Protein AF-A0A7J8PD54-F1 (afdb_monomer_lite)

Organism: Gossypium raimondii (NCBI:txid29730)

Sequence (128 aa):
MYWLGKEPFLYITEPNFLKKMSSKVHGNKWGKPNMFKHDRKPMFGSRLVMVEGDDWAMANLILEPATKMLERWSTLINSGKPEMDVEREISGMTGKIIARATFGLRNEKGSEVFEKLRAMQFTLFNSN

Secondary structure (DSSP, 8-state):
-EEETTEEE-----HHHHHHHHHHS-GGG-PPPHHHHHHHHHHHTT-TTT--GGG---HHHHHHHHHHHHHHHHHHHHTT-----HHHHHHHHHHHHHHHHHH---STHHHHHHHHHHHHHHHHHH--

pLDDT: mean 84.4, std 8.13, range [45.91, 95.81]

InterPro domains:
  IPR036396 Cytochrome P450 superfamily [G3DSA:1.10.630.10] (1-128)
  IPR036396 Cytochrome P450 superfamily [SSF48264] (2-125)
  IPR050665 Plant Cytochrome P450 Monooxygenases [PTHR24282] (3-125)

Structure (mmCIF, N/CA/C/O backbone):
data_AF-A0A7J8PD54-F1
#
_entry.id   AF-A0A7J8PD54-F1
#
loop_
_atom_site.group_PDB
_atom_site.id
_atom_site.type_symbol
_atom_site.label_atom_id
_atom_site.label_alt_id
_atom_site.label_comp_id
_atom_site.label_asym_id
_atom_site.label_entity_id
_atom_site.label_seq_id
_atom_site.pdbx_PDB_ins_code
_atom_site.Cartn_x
_atom_site.Cartn_y
_atom_site.Cartn_z
_atom_site.occupancy
_atom_site.B_iso_or_equiv
_atom_site.auth_seq_id
_atom_site.auth_comp_id
_atom_site.auth_asym_id
_atom_site.auth_atom_id
_atom_site.pdbx_PDB_model_num
ATOM 1 N N . MET A 1 1 ? 3.358 -11.969 -25.032 1.00 88.06 1 MET A N 1
ATOM 2 C CA . MET A 1 1 ? 4.114 -10.698 -25.106 1.00 88.06 1 MET A CA 1
ATOM 3 C C . MET A 1 1 ? 3.176 -9.639 -25.650 1.00 88.06 1 MET A C 1
ATOM 5 O O . MET A 1 1 ? 2.429 -9.959 -26.564 1.00 88.06 1 MET A O 1
ATOM 9 N N . TYR A 1 2 ? 3.173 -8.440 -25.078 1.00 92.38 2 TYR A N 1
ATOM 10 C CA . TYR A 1 2 ? 2.372 -7.307 -25.550 1.00 92.38 2 TYR A CA 1
ATOM 11 C C . TYR A 1 2 ? 3.221 -6.032 -25.558 1.00 92.38 2 TYR A C 1
ATOM 13 O O . TYR A 1 2 ? 4.297 -6.009 -24.965 1.00 92.38 2 TYR A O 1
ATOM 21 N N . TRP A 1 3 ? 2.756 -4.992 -26.244 1.00 91.75 3 TRP A N 1
ATOM 22 C CA . TRP A 1 3 ? 3.480 -3.729 -26.397 1.00 91.75 3 TRP A CA 1
ATOM 23 C C . TRP A 1 3 ? 2.706 -2.584 -25.748 1.00 91.75 3 TRP A C 1
ATOM 25 O O . TRP A 1 3 ? 1.489 -2.496 -25.902 1.00 91.75 3 TRP A O 1
ATOM 35 N N . LEU A 1 4 ? 3.416 -1.699 -25.049 1.00 83.50 4 LEU A N 1
ATOM 36 C CA . LEU A 1 4 ? 2.910 -0.394 -24.622 1.00 83.50 4 LEU A CA 1
ATOM 37 C C . LEU A 1 4 ? 3.740 0.682 -25.325 1.00 83.50 4 LEU A C 1
ATOM 39 O O . LEU A 1 4 ? 4.871 0.973 -24.935 1.00 83.50 4 LEU A O 1
ATOM 43 N N . GLY A 1 5 ? 3.201 1.235 -26.413 1.00 87.62 5 GLY A N 1
ATOM 44 C CA . GLY A 1 5 ? 3.967 2.102 -27.306 1.00 87.62 5 GLY A CA 1
ATOM 45 C C . GLY A 1 5 ? 5.166 1.352 -27.894 1.00 87.62 5 GLY A C 1
ATOM 46 O O . GLY A 1 5 ? 4.996 0.333 -28.557 1.00 87.62 5 GLY A O 1
ATOM 47 N N . LYS A 1 6 ? 6.378 1.848 -27.625 1.00 88.38 6 LYS A N 1
ATOM 48 C CA . LYS A 1 6 ? 7.642 1.234 -28.072 1.00 88.38 6 LYS A CA 1
ATOM 49 C C . LYS A 1 6 ? 8.258 0.250 -27.068 1.00 88.38 6 LYS A C 1
ATOM 51 O O . LYS A 1 6 ? 9.333 -0.275 -27.335 1.00 88.38 6 LYS A O 1
ATOM 56 N N . GLU A 1 7 ? 7.613 0.022 -25.924 1.00 86.56 7 GLU A N 1
ATOM 57 C CA . GLU A 1 7 ? 8.147 -0.816 -24.847 1.00 86.56 7 GLU A CA 1
ATOM 58 C C . GLU A 1 7 ? 7.502 -2.215 -24.864 1.00 86.56 7 GLU A C 1
ATOM 60 O O . GLU A 1 7 ? 6.273 -2.324 -24.744 1.00 86.56 7 GLU A O 1
ATOM 65 N N . PRO A 1 8 ? 8.288 -3.300 -24.999 1.00 91.81 8 PRO A N 1
ATOM 66 C CA . PRO A 1 8 ? 7.771 -4.661 -24.949 1.00 91.81 8 PRO A CA 1
ATOM 67 C C . PRO A 1 8 ? 7.605 -5.151 -23.504 1.00 91.81 8 PRO A C 1
ATOM 69 O O . PRO A 1 8 ? 8.493 -5.013 -22.665 1.00 91.81 8 PRO A O 1
ATOM 72 N N . PHE A 1 9 ? 6.481 -5.812 -23.232 1.00 89.69 9 PHE A N 1
ATOM 73 C CA . PHE A 1 9 ? 6.172 -6.442 -21.952 1.00 89.69 9 PHE A CA 1
ATOM 74 C C . PHE A 1 9 ? 5.935 -7.946 -22.120 1.00 89.69 9 PHE A C 1
ATOM 76 O O . PHE A 1 9 ? 5.152 -8.410 -22.961 1.00 89.69 9 PHE A O 1
ATOM 83 N N . LEU A 1 10 ? 6.608 -8.736 -21.281 1.00 90.62 10 LEU A N 1
ATOM 84 C CA . LEU A 1 10 ? 6.427 -10.181 -21.228 1.00 90.62 10 LEU A CA 1
ATOM 85 C C . LEU A 1 10 ? 5.373 -10.537 -20.175 1.00 90.62 10 LEU A C 1
ATOM 87 O O . LEU A 1 10 ? 5.557 -10.286 -18.988 1.00 90.62 10 LEU A O 1
ATOM 91 N N . TYR A 1 11 ? 4.278 -11.149 -20.624 1.00 89.75 11 TYR A N 1
ATOM 92 C CA . TYR A 1 11 ? 3.250 -11.708 -19.752 1.00 89.75 11 TYR A CA 1
ATOM 93 C C . TYR A 1 11 ? 3.574 -13.177 -19.474 1.00 89.75 11 TYR A C 1
ATOM 95 O O . TYR A 1 11 ? 3.749 -13.950 -20.417 1.00 89.75 11 TYR A O 1
ATOM 103 N N . ILE A 1 12 ? 3.695 -13.538 -18.196 1.00 90.44 12 ILE A N 1
ATOM 104 C CA . ILE A 1 12 ? 4.087 -14.874 -17.736 1.00 90.44 12 ILE A CA 1
ATOM 105 C C . ILE A 1 12 ? 2.948 -15.430 -16.882 1.00 90.44 12 ILE A C 1
ATOM 107 O O . ILE A 1 12 ? 2.668 -14.893 -15.813 1.00 90.44 12 ILE A O 1
ATOM 111 N N . THR A 1 13 ? 2.320 -16.515 -17.333 1.00 93.56 13 THR A N 1
ATOM 112 C CA . THR A 1 13 ? 1.207 -17.183 -16.630 1.00 93.56 13 THR A CA 1
ATOM 113 C C . THR A 1 13 ? 1.584 -18.520 -16.014 1.00 93.56 13 THR A C 1
ATOM 115 O O . THR A 1 13 ? 0.860 -19.011 -15.158 1.00 93.56 13 THR A O 1
ATOM 118 N N . GLU A 1 14 ? 2.708 -19.106 -16.430 1.00 95.81 14 GLU A N 1
ATOM 119 C CA . GLU A 1 14 ? 3.105 -20.465 -16.055 1.00 95.81 14 GLU A CA 1
ATOM 120 C C . GLU A 1 14 ? 3.634 -20.535 -14.608 1.00 95.81 14 GLU A C 1
ATOM 122 O O . GLU A 1 14 ? 4.756 -20.080 -14.341 1.00 95.81 14 GLU A O 1
ATOM 127 N N . PRO A 1 15 ? 2.906 -21.152 -13.652 1.00 94.06 15 PRO A N 1
ATOM 128 C CA . PRO A 1 15 ? 3.284 -21.119 -12.235 1.00 94.06 15 PRO A CA 1
ATOM 129 C C . PRO A 1 15 ? 4.614 -21.825 -11.947 1.00 94.06 15 PRO A C 1
ATOM 131 O O . PRO A 1 15 ? 5.419 -21.361 -11.138 1.00 94.06 15 PRO A O 1
ATOM 134 N N . ASN A 1 16 ? 4.884 -22.931 -12.647 1.00 94.38 16 ASN A N 1
ATOM 135 C CA . ASN A 1 16 ? 6.134 -23.682 -12.507 1.00 94.38 16 ASN A CA 1
ATOM 136 C C . ASN A 1 16 ? 7.348 -22.862 -12.958 1.00 94.38 16 ASN A C 1
ATOM 138 O O . ASN A 1 16 ? 8.416 -22.928 -12.343 1.00 94.38 16 ASN A O 1
ATOM 142 N N . PHE A 1 17 ? 7.178 -22.061 -14.010 1.00 90.50 17 PHE A N 1
ATOM 143 C CA . PHE A 1 17 ? 8.211 -21.147 -14.473 1.00 90.50 17 PHE A CA 1
ATOM 144 C C . PHE A 1 17 ? 8.458 -20.037 -13.444 1.00 90.50 17 PHE A C 1
ATOM 146 O O . PHE A 1 17 ? 9.609 -19.814 -13.069 1.00 90.50 17 PHE A O 1
ATOM 153 N N . LEU A 1 18 ? 7.395 -19.412 -12.922 1.00 88.56 18 LEU A N 1
ATOM 154 C CA . LEU A 1 18 ? 7.497 -18.392 -11.872 1.00 88.56 18 LEU A CA 1
ATOM 155 C C . LEU A 1 18 ? 8.240 -18.929 -10.643 1.00 88.56 18 LEU A C 1
ATOM 157 O O . LEU A 1 18 ? 9.217 -18.325 -10.207 1.00 88.56 18 LEU A O 1
ATOM 161 N N . LYS A 1 19 ? 7.872 -20.120 -10.151 1.00 89.25 19 LYS A N 1
ATOM 162 C CA . LYS A 1 19 ? 8.535 -20.762 -9.004 1.00 89.25 19 LYS A CA 1
ATOM 163 C C . LYS A 1 19 ? 10.031 -20.981 -9.242 1.00 89.25 19 LYS A C 1
ATOM 165 O O . LYS A 1 19 ? 10.841 -20.716 -8.355 1.00 89.25 19 LYS A O 1
ATOM 170 N N . LYS A 1 20 ? 10.409 -21.447 -10.437 1.00 90.31 20 LYS A N 1
ATOM 171 C CA . LYS A 1 20 ? 11.812 -21.675 -10.822 1.00 90.31 20 LYS A CA 1
ATOM 172 C C . LYS A 1 20 ? 12.605 -20.371 -10.934 1.00 90.31 20 LYS A C 1
ATOM 174 O O . LYS A 1 20 ? 13.783 -20.341 -10.588 1.00 90.31 20 LYS A O 1
ATOM 179 N N . MET A 1 21 ? 11.984 -19.309 -11.436 1.00 85.00 21 MET A N 1
ATOM 180 C CA . MET A 1 21 ? 12.623 -18.001 -11.569 1.00 85.00 21 MET A CA 1
ATOM 181 C C . MET A 1 21 ? 12.809 -17.335 -10.202 1.00 85.00 21 MET A C 1
ATOM 183 O O . MET A 1 21 ? 13.907 -16.870 -9.898 1.00 85.00 21 MET A O 1
ATOM 187 N N . SER A 1 22 ? 11.786 -17.372 -9.345 1.00 82.62 22 SER A N 1
ATOM 188 C CA . SER A 1 22 ? 11.837 -16.821 -7.986 1.00 82.62 22 SER A CA 1
ATOM 189 C C . SER A 1 22 ? 12.772 -17.585 -7.046 1.00 82.62 22 SER A C 1
ATOM 191 O O . SER A 1 22 ? 13.269 -17.000 -6.091 1.00 82.62 22 SER A O 1
ATOM 193 N N . SER A 1 23 ? 13.041 -18.873 -7.291 1.00 84.31 23 SER A N 1
ATOM 194 C CA . SER A 1 23 ? 14.004 -19.634 -6.481 1.00 84.31 23 SER A CA 1
ATOM 195 C C . SER A 1 23 ? 15.462 -19.367 -6.860 1.00 84.31 23 SER A C 1
ATOM 197 O O . SER A 1 23 ? 16.345 -19.466 -6.012 1.00 84.31 23 SER A O 1
ATOM 199 N N . LYS A 1 24 ? 15.733 -19.028 -8.126 1.00 77.00 24 LYS A N 1
ATOM 200 C CA . LYS A 1 24 ? 17.093 -18.759 -8.624 1.00 77.00 24 LYS A CA 1
ATOM 201 C C . LYS A 1 24 ? 17.508 -17.300 -8.487 1.00 77.00 24 LYS A C 1
ATOM 203 O O . LYS A 1 24 ? 18.688 -17.008 -8.308 1.00 77.00 24 LYS A O 1
ATOM 208 N N . VAL A 1 25 ? 16.552 -16.385 -8.587 1.00 74.12 25 VAL A N 1
ATOM 209 C CA . VAL A 1 25 ? 16.772 -14.947 -8.454 1.00 74.12 25 VAL A CA 1
ATOM 210 C C . VAL A 1 25 ? 16.062 -14.500 -7.191 1.00 74.12 25 VAL A C 1
ATOM 212 O O . VAL A 1 25 ? 14.839 -14.594 -7.111 1.00 74.12 25 VAL A O 1
ATOM 215 N N . HIS A 1 26 ? 16.829 -14.016 -6.211 1.00 68.69 26 HIS A N 1
ATOM 216 C CA . HIS A 1 26 ? 16.252 -13.480 -4.981 1.00 68.69 26 HIS A CA 1
ATOM 217 C C . HIS A 1 26 ? 15.216 -12.407 -5.329 1.00 68.69 26 HIS A C 1
ATOM 219 O O . HIS A 1 26 ? 15.447 -11.592 -6.222 1.00 68.69 26 HIS A O 1
ATOM 225 N N . GLY A 1 27 ? 14.082 -12.401 -4.621 1.00 65.62 27 GLY A N 1
ATOM 226 C CA . GLY A 1 27 ? 12.988 -11.450 -4.849 1.00 65.62 27 GLY A CA 1
ATOM 227 C C . GLY A 1 27 ? 13.463 -9.994 -4.903 1.00 65.62 27 GLY A C 1
ATOM 228 O O . GLY A 1 27 ? 13.028 -9.231 -5.757 1.00 65.62 27 GLY A O 1
ATOM 229 N N . ASN A 1 28 ? 14.444 -9.648 -4.067 1.00 68.56 28 ASN A N 1
ATOM 230 C CA . ASN A 1 28 ? 15.037 -8.314 -3.981 1.00 68.56 28 ASN A CA 1
ATOM 231 C C . ASN A 1 28 ? 15.913 -7.923 -5.198 1.00 68.56 28 ASN A C 1
ATOM 233 O O . ASN A 1 28 ? 16.281 -6.759 -5.329 1.00 68.56 28 ASN A O 1
ATOM 237 N N . LYS A 1 29 ? 16.213 -8.861 -6.110 1.00 72.62 29 LYS A N 1
ATOM 238 C CA . LYS A 1 29 ? 16.914 -8.621 -7.387 1.00 72.62 29 LYS A CA 1
ATOM 239 C C . LYS A 1 29 ? 15.966 -8.388 -8.567 1.00 72.62 29 LYS A C 1
ATOM 241 O O . LYS A 1 29 ? 16.423 -8.024 -9.649 1.00 72.62 29 LYS A O 1
ATOM 246 N N . TRP A 1 30 ? 14.660 -8.578 -8.377 1.00 76.81 30 TRP A N 1
ATOM 247 C CA . TRP A 1 30 ? 13.649 -8.177 -9.351 1.00 76.81 30 TRP A CA 1
ATOM 248 C C . TRP A 1 30 ? 13.397 -6.675 -9.215 1.00 76.81 30 TRP A C 1
ATOM 250 O O . TRP A 1 30 ? 12.572 -6.230 -8.420 1.00 76.81 30 TRP A O 1
ATOM 260 N N . GLY A 1 31 ? 14.157 -5.883 -9.969 1.00 77.81 31 GLY A N 1
ATOM 261 C CA . GLY A 1 31 ? 13.952 -4.441 -10.048 1.00 77.81 31 GLY A CA 1
ATOM 262 C C . GLY A 1 31 ? 12.692 -4.076 -10.838 1.00 77.81 31 GLY A C 1
ATOM 263 O O . GLY A 1 31 ? 12.252 -4.792 -11.740 1.00 77.81 31 GLY A O 1
ATOM 264 N N . LYS A 1 32 ? 12.118 -2.919 -10.526 1.00 84.00 32 LYS A N 1
ATOM 265 C CA . LYS A 1 32 ? 11.109 -2.238 -11.329 1.00 84.00 32 LYS A CA 1
ATOM 266 C C . LYS A 1 32 ? 11.699 -1.894 -12.705 1.00 84.00 32 LYS A C 1
ATOM 268 O O . LYS A 1 32 ? 12.824 -1.390 -12.776 1.00 84.00 32 LYS A O 1
ATOM 273 N N . PRO A 1 33 ? 10.935 -2.081 -13.794 1.00 85.38 33 PRO A N 1
ATOM 274 C CA . PRO A 1 33 ? 11.343 -1.647 -15.124 1.00 85.38 33 PRO A CA 1
ATOM 275 C C . PRO A 1 33 ? 11.731 -0.163 -15.164 1.00 85.38 33 PRO A C 1
ATOM 277 O O . PRO A 1 33 ? 11.082 0.675 -14.531 1.00 85.38 33 PRO A O 1
ATOM 280 N N . ASN A 1 34 ? 12.761 0.173 -15.944 1.00 84.19 34 ASN A N 1
ATOM 281 C CA . ASN A 1 34 ? 13.276 1.543 -16.040 1.00 84.19 34 ASN A CA 1
ATOM 282 C C . ASN A 1 34 ? 12.213 2.546 -16.506 1.00 84.19 34 ASN A C 1
ATOM 284 O O . ASN A 1 34 ? 12.167 3.653 -15.971 1.00 84.19 34 ASN A O 1
ATOM 288 N N . MET A 1 35 ? 11.319 2.148 -17.419 1.00 83.88 35 MET A N 1
ATOM 289 C CA . MET A 1 35 ? 10.199 2.994 -17.843 1.00 83.88 35 MET A CA 1
ATOM 290 C C . MET A 1 35 ? 9.308 3.401 -16.659 1.00 83.88 35 MET A C 1
ATOM 292 O O . MET A 1 35 ? 9.035 4.581 -16.464 1.00 83.88 35 MET A O 1
ATOM 296 N N . PHE A 1 36 ? 8.961 2.467 -15.767 1.00 83.31 36 PHE A N 1
ATOM 297 C CA . PHE A 1 36 ? 8.163 2.793 -14.580 1.00 83.31 36 PHE A CA 1
ATOM 298 C C . PHE A 1 36 ? 8.916 3.659 -13.578 1.00 83.31 36 PHE A C 1
ATOM 300 O O . PHE A 1 36 ? 8.296 4.480 -12.905 1.00 83.31 36 PHE A O 1
ATOM 307 N N . LYS A 1 37 ? 10.238 3.496 -13.464 1.00 85.75 37 LYS A N 1
ATOM 308 C CA . LYS A 1 37 ? 11.052 4.379 -12.623 1.00 85.75 37 LYS A CA 1
ATOM 309 C C . LYS A 1 37 ? 11.006 5.810 -13.140 1.00 85.75 37 LYS A C 1
ATOM 311 O O . LYS A 1 37 ? 10.771 6.718 -12.352 1.00 85.75 37 LYS A O 1
ATOM 316 N N . HIS A 1 38 ? 11.209 5.995 -14.442 1.00 86.12 38 HIS A N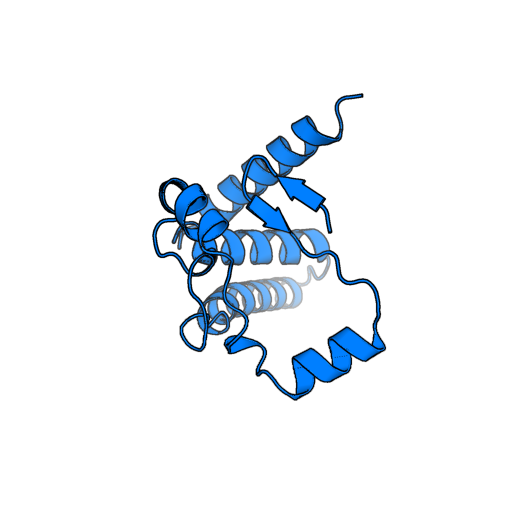 1
ATOM 317 C C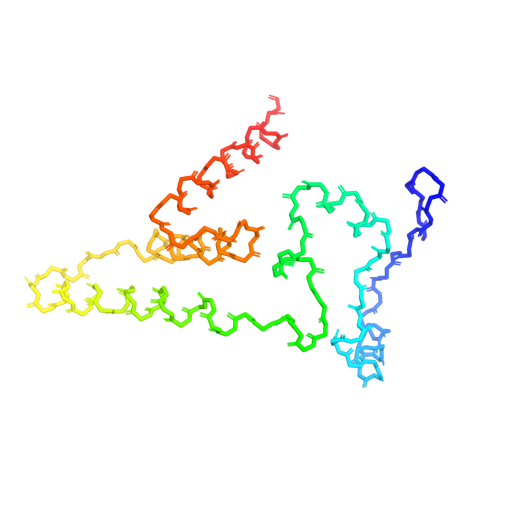A . HIS A 1 38 ? 11.229 7.306 -15.077 1.00 86.12 38 HIS A CA 1
ATOM 318 C C . HIS A 1 38 ? 9.875 8.014 -14.957 1.00 86.12 38 HIS A C 1
ATOM 320 O O . HIS A 1 38 ? 9.809 9.112 -14.408 1.00 86.12 38 HIS A O 1
ATOM 326 N N . ASP A 1 39 ? 8.795 7.351 -15.367 1.00 86.31 39 ASP A N 1
ATOM 327 C CA . ASP A 1 39 ? 7.468 7.973 -15.452 1.00 86.31 39 ASP A CA 1
ATOM 328 C C . ASP A 1 39 ? 6.882 8.306 -14.080 1.00 86.31 39 ASP A C 1
ATOM 330 O O . ASP A 1 39 ? 6.124 9.261 -13.923 1.00 86.31 39 ASP A O 1
ATOM 334 N N . ARG A 1 40 ? 7.248 7.531 -13.056 1.00 87.81 40 ARG A N 1
ATOM 335 C CA . ARG A 1 40 ? 6.725 7.699 -11.696 1.00 87.81 40 ARG A CA 1
ATOM 336 C C . ARG A 1 40 ? 7.626 8.552 -10.802 1.00 87.81 40 ARG A C 1
ATOM 338 O O . ARG A 1 40 ? 7.184 8.983 -9.735 1.00 87.81 40 ARG A O 1
ATOM 345 N N . LYS A 1 41 ? 8.865 8.842 -11.220 1.00 88.12 41 LYS A N 1
ATOM 346 C CA . LYS A 1 41 ? 9.799 9.705 -10.476 1.00 88.12 41 LYS A CA 1
ATOM 347 C C . LYS A 1 41 ? 9.246 11.117 -10.229 1.00 88.12 41 LYS A C 1
ATOM 349 O O . LYS A 1 41 ? 9.414 11.586 -9.107 1.00 88.12 41 LYS A O 1
ATOM 354 N N . PRO A 1 42 ? 8.550 11.786 -11.169 1.00 89.56 42 PRO A N 1
ATOM 355 C CA . PRO A 1 42 ? 7.918 13.077 -10.889 1.00 89.56 42 PRO A CA 1
ATOM 356 C C . PRO A 1 42 ? 6.876 13.026 -9.762 1.00 89.56 42 PRO A C 1
ATOM 358 O O . PRO A 1 42 ? 6.735 13.992 -9.021 1.00 89.56 42 PRO A O 1
ATOM 361 N N . MET A 1 43 ? 6.167 11.902 -9.605 1.00 84.06 43 MET A N 1
ATOM 362 C CA . MET A 1 43 ? 5.098 11.756 -8.608 1.00 84.06 43 MET A CA 1
ATOM 363 C C . MET A 1 43 ? 5.618 11.330 -7.233 1.00 84.06 43 MET A C 1
ATOM 365 O O . MET A 1 43 ? 5.130 11.806 -6.211 1.00 84.06 43 MET A O 1
ATOM 369 N N . PHE A 1 44 ? 6.591 10.417 -7.195 1.00 86.00 44 PHE A N 1
ATOM 370 C CA . PHE A 1 44 ? 7.025 9.774 -5.949 1.00 86.00 44 PHE A CA 1
ATOM 371 C C . PHE A 1 44 ? 8.499 10.009 -5.611 1.00 86.00 44 PHE A C 1
ATOM 373 O O . PHE A 1 44 ? 8.972 9.523 -4.587 1.00 86.00 44 PHE A O 1
ATOM 380 N N . GLY A 1 45 ? 9.254 10.732 -6.440 1.00 87.25 45 GLY A N 1
ATOM 381 C CA . GLY A 1 45 ? 10.682 10.975 -6.231 1.00 87.25 45 GLY A CA 1
ATOM 382 C C . GLY A 1 45 ? 11.462 9.680 -5.982 1.00 87.25 45 GLY A C 1
ATOM 383 O O . GLY A 1 45 ? 11.301 8.696 -6.700 1.00 87.25 45 GLY A O 1
ATOM 384 N N . SER A 1 46 ? 12.279 9.679 -4.927 1.00 86.19 46 SER A N 1
ATOM 385 C CA . SER A 1 46 ? 13.031 8.507 -4.449 1.00 86.19 46 SER A CA 1
ATOM 386 C C . SER A 1 46 ? 12.412 7.895 -3.183 1.00 86.19 46 SER A C 1
ATOM 388 O O . SER A 1 46 ? 13.126 7.446 -2.291 1.00 86.19 46 SER A O 1
ATOM 390 N N . ARG A 1 47 ? 11.080 7.951 -3.040 1.00 87.12 47 ARG A N 1
ATOM 391 C CA . ARG A 1 47 ? 10.364 7.421 -1.863 1.00 87.12 47 ARG A CA 1
ATOM 392 C C . ARG A 1 47 ? 10.390 5.891 -1.821 1.00 87.12 47 ARG A C 1
ATOM 394 O O . ARG A 1 47 ? 10.767 5.248 -2.796 1.00 87.12 47 ARG A O 1
ATOM 401 N N . LEU A 1 48 ? 9.943 5.295 -0.711 1.00 86.06 48 LEU A N 1
ATOM 402 C CA . LEU A 1 48 ? 10.021 3.845 -0.489 1.00 86.06 48 LEU A CA 1
ATOM 403 C C . LEU A 1 48 ? 9.255 3.039 -1.554 1.00 86.06 48 LEU A C 1
ATOM 405 O O . LEU A 1 48 ? 9.664 1.950 -1.938 1.00 86.06 48 LEU A O 1
ATOM 409 N N . VAL A 1 49 ? 8.184 3.596 -2.124 1.00 84.75 49 VAL A N 1
ATOM 410 C CA . VAL A 1 49 ? 7.499 2.970 -3.268 1.00 84.75 49 VAL A CA 1
ATOM 411 C C . VAL A 1 49 ? 8.396 2.846 -4.510 1.00 84.75 49 VAL A C 1
ATOM 413 O O . VAL A 1 49 ? 8.147 1.991 -5.353 1.00 84.75 49 VAL A O 1
ATOM 416 N N . MET A 1 50 ? 9.464 3.641 -4.618 1.00 86.12 50 MET A N 1
ATOM 417 C CA . MET A 1 50 ? 10.400 3.680 -5.746 1.00 86.12 50 MET A CA 1
ATOM 418 C C . MET A 1 50 ? 11.700 2.904 -5.505 1.00 86.12 50 MET A C 1
ATOM 420 O O . MET A 1 50 ? 12.279 2.448 -6.489 1.00 86.12 50 MET A O 1
ATOM 424 N N . VAL A 1 51 ? 12.109 2.659 -4.255 1.00 85.38 51 VAL A N 1
ATOM 425 C CA . VAL A 1 51 ? 13.352 1.921 -3.938 1.00 85.38 51 VAL A CA 1
ATOM 426 C C . VAL A 1 51 ? 13.241 0.408 -4.189 1.00 85.38 51 VAL A C 1
ATOM 428 O O . VAL A 1 51 ? 12.145 -0.125 -4.392 1.00 85.38 51 VAL A O 1
ATOM 431 N N . GLU A 1 52 ? 14.382 -0.276 -4.214 1.00 83.19 52 GLU A N 1
ATOM 432 C CA . GLU A 1 52 ? 14.535 -1.701 -4.533 1.00 83.19 52 GLU A CA 1
ATOM 433 C C . GLU A 1 52 ? 15.513 -2.359 -3.570 1.00 83.19 52 GLU A C 1
ATOM 435 O O . GLU A 1 52 ? 16.188 -1.673 -2.808 1.00 83.19 52 GLU A O 1
ATOM 440 N N . GLY A 1 53 ? 15.628 -3.684 -3.638 1.00 80.62 53 GLY A N 1
ATOM 441 C CA . GLY A 1 53 ? 16.631 -4.379 -2.850 1.00 80.62 53 GLY A CA 1
ATOM 442 C C . GLY A 1 53 ? 16.382 -4.232 -1.352 1.00 80.62 53 GLY A C 1
ATOM 443 O O . GLY A 1 53 ? 15.240 -4.180 -0.890 1.00 80.62 53 GLY A O 1
ATOM 444 N N . ASP A 1 54 ? 17.476 -4.128 -0.613 1.00 79.56 54 ASP A N 1
ATOM 445 C CA . ASP A 1 54 ? 17.460 -4.028 0.845 1.00 79.56 54 ASP A CA 1
ATOM 446 C C . ASP A 1 54 ? 17.030 -2.631 1.331 1.00 79.56 54 ASP A C 1
ATOM 448 O O . ASP A 1 54 ? 16.569 -2.485 2.463 1.00 79.56 54 ASP A O 1
ATOM 452 N N . ASP A 1 55 ? 17.067 -1.620 0.452 1.00 78.25 55 ASP A N 1
ATOM 453 C CA . ASP A 1 55 ? 16.529 -0.284 0.737 1.00 78.25 55 ASP A CA 1
ATOM 454 C C . ASP A 1 55 ? 14.996 -0.303 0.856 1.00 78.25 55 ASP A C 1
ATOM 456 O O . ASP A 1 55 ? 14.403 0.583 1.479 1.00 78.25 55 ASP A O 1
ATOM 460 N N . TRP A 1 56 ? 14.327 -1.321 0.296 1.00 79.00 56 TRP A N 1
ATOM 461 C CA . TRP A 1 56 ? 12.881 -1.522 0.416 1.00 79.00 56 TRP A CA 1
ATOM 462 C C . TRP A 1 56 ? 12.490 -2.101 1.790 1.00 79.00 56 TRP A C 1
ATOM 464 O O . TRP A 1 56 ? 11.873 -3.156 1.915 1.00 79.00 56 TRP A O 1
ATOM 474 N N . ALA A 1 57 ? 12.839 -1.390 2.861 1.00 74.31 57 ALA A N 1
ATOM 475 C CA . ALA A 1 57 ? 12.595 -1.807 4.238 1.00 74.31 57 ALA A CA 1
ATOM 476 C C . ALA A 1 57 ? 11.279 -1.224 4.799 1.00 74.31 57 ALA A C 1
ATOM 478 O O . ALA A 1 57 ? 11.246 -0.149 5.401 1.00 74.31 57 ALA A O 1
ATOM 479 N N . MET A 1 58 ? 10.174 -1.963 4.644 1.00 71.50 58 MET A N 1
ATOM 480 C CA . MET A 1 58 ? 8.840 -1.567 5.140 1.00 71.50 58 MET A CA 1
ATOM 481 C C . MET A 1 58 ? 8.664 -1.688 6.663 1.00 71.50 58 MET A C 1
ATOM 483 O O . MET A 1 58 ? 7.779 -1.039 7.221 1.00 71.50 58 MET A O 1
ATOM 487 N N . ALA A 1 59 ? 9.479 -2.497 7.351 1.00 70.06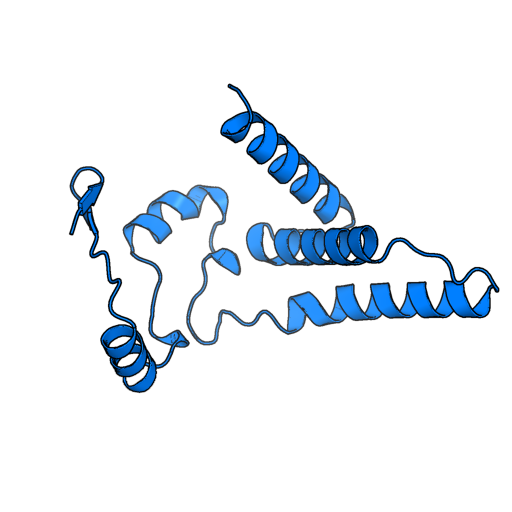 59 ALA A N 1
ATOM 488 C CA . ALA A 1 59 ? 9.268 -2.842 8.764 1.00 70.06 59 ALA A CA 1
ATOM 489 C C . ALA A 1 59 ? 9.155 -1.603 9.676 1.00 70.06 59 ALA A C 1
A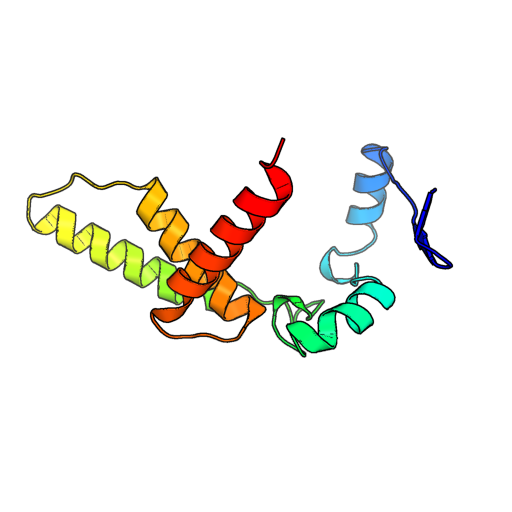TOM 491 O O . ALA A 1 59 ? 8.240 -1.504 10.494 1.00 70.06 59 ALA A O 1
ATOM 492 N N . ASN A 1 60 ? 10.009 -0.599 9.451 1.00 74.06 60 ASN A N 1
ATOM 493 C CA . ASN A 1 60 ? 10.010 0.646 10.226 1.00 74.06 60 ASN A CA 1
ATOM 494 C C . ASN A 1 60 ? 8.767 1.520 9.983 1.00 74.06 60 ASN A C 1
ATOM 496 O O . ASN A 1 60 ? 8.416 2.338 10.832 1.00 74.06 60 ASN A O 1
ATOM 500 N N . LEU A 1 61 ? 8.087 1.365 8.840 1.00 82.75 61 LEU A N 1
ATOM 501 C CA . LEU A 1 61 ? 6.863 2.112 8.543 1.00 82.75 61 LEU A CA 1
ATOM 502 C C . LEU A 1 61 ? 5.628 1.527 9.221 1.00 82.75 61 LEU A C 1
ATOM 504 O O . LEU A 1 61 ? 4.684 2.276 9.468 1.00 82.75 61 LEU A O 1
ATOM 508 N N . ILE A 1 62 ? 5.639 0.221 9.496 1.00 86.88 62 ILE A N 1
ATOM 509 C CA . ILE A 1 62 ? 4.506 -0.521 10.059 1.00 86.88 62 ILE A CA 1
ATOM 510 C C . ILE A 1 62 ? 4.513 -0.459 11.584 1.00 86.88 62 ILE A C 1
ATOM 512 O O . ILE A 1 62 ? 3.446 -0.343 12.182 1.00 86.88 62 ILE A O 1
ATOM 516 N N . LEU A 1 63 ? 5.700 -0.499 12.199 1.00 88.44 63 LEU A N 1
ATOM 517 C CA . LEU A 1 63 ? 5.842 -0.606 13.649 1.00 88.44 63 LEU A CA 1
ATOM 518 C C . LEU A 1 63 ? 5.068 0.490 14.390 1.00 88.44 63 LEU A C 1
ATOM 520 O O . LEU A 1 63 ? 4.182 0.189 15.178 1.00 88.44 63 LEU A O 1
ATOM 524 N N . GLU A 1 64 ? 5.352 1.762 14.108 1.00 88.12 64 GLU A N 1
ATOM 525 C CA . GLU A 1 64 ? 4.731 2.863 14.854 1.00 88.12 64 GLU A CA 1
ATOM 526 C C . GLU A 1 64 ? 3.199 2.957 14.663 1.00 88.12 64 GLU A C 1
ATOM 528 O O . GLU A 1 64 ? 2.499 3.072 15.673 1.00 88.12 64 GLU A O 1
ATOM 533 N N . PRO A 1 65 ? 2.632 2.856 13.440 1.00 88.12 65 PRO A N 1
ATOM 534 C CA . PRO A 1 65 ? 1.182 2.856 13.255 1.00 88.12 65 PRO A CA 1
ATOM 535 C C . PRO A 1 65 ? 0.487 1.661 13.905 1.00 88.12 65 PRO A C 1
ATOM 537 O O . PRO A 1 65 ? -0.593 1.835 14.468 1.00 88.12 65 PRO A O 1
ATOM 540 N N . ALA A 1 66 ? 1.097 0.473 13.842 1.00 91.56 66 ALA A N 1
ATOM 541 C CA . ALA A 1 66 ? 0.547 -0.735 14.443 1.00 91.56 66 ALA A CA 1
ATOM 542 C C . ALA A 1 66 ? 0.553 -0.647 15.972 1.00 91.56 66 ALA A C 1
ATOM 544 O O . ALA A 1 66 ? -0.474 -0.907 16.594 1.00 91.56 66 ALA A O 1
ATOM 545 N N . THR A 1 67 ? 1.658 -0.194 16.574 1.00 92.25 67 THR A N 1
ATOM 546 C CA . THR A 1 67 ? 1.738 0.026 18.024 1.00 92.25 67 THR A CA 1
ATOM 547 C C . THR A 1 67 ? 0.665 1.010 18.486 1.00 92.25 67 THR A C 1
ATOM 549 O O . THR A 1 67 ? -0.090 0.694 19.399 1.00 92.25 67 THR A O 1
ATOM 552 N N . LYS A 1 68 ? 0.502 2.150 17.800 1.00 90.75 68 LYS A N 1
ATOM 553 C CA . LYS A 1 68 ? -0.547 3.131 18.132 1.00 90.75 68 LYS A CA 1
ATOM 554 C C . LYS A 1 68 ? -1.964 2.573 18.011 1.00 90.75 68 LYS A C 1
ATOM 556 O O . LYS A 1 68 ? -2.832 2.915 18.813 1.00 90.75 68 LYS A O 1
ATOM 561 N N . MET A 1 69 ? -2.222 1.745 16.999 1.00 92.25 69 MET A N 1
ATOM 562 C CA . MET A 1 69 ? -3.518 1.087 16.835 1.00 92.25 69 MET A CA 1
ATOM 563 C C . MET A 1 69 ? -3.793 0.137 18.007 1.00 92.25 69 MET A C 1
ATOM 565 O O . MET A 1 69 ? -4.852 0.221 18.621 1.00 92.25 69 MET A O 1
ATOM 569 N N . LEU A 1 70 ? -2.816 -0.697 18.375 1.00 94.56 70 LEU A N 1
ATOM 570 C CA . LEU A 1 70 ? -2.930 -1.640 19.491 1.00 94.56 70 LEU A CA 1
ATOM 571 C C . LEU A 1 70 ? -3.086 -0.938 20.847 1.00 94.56 70 LEU A C 1
ATOM 573 O O . LEU A 1 70 ? -3.901 -1.363 21.663 1.00 94.56 70 LEU A O 1
ATOM 577 N N . GLU A 1 71 ? -2.367 0.161 21.083 1.00 93.94 71 GLU A N 1
ATOM 578 C CA . GLU A 1 71 ? -2.539 0.996 22.280 1.00 93.94 71 GLU A CA 1
ATOM 579 C C . GLU A 1 71 ? -3.970 1.533 22.380 1.00 93.94 71 GLU A C 1
ATOM 581 O O . GLU A 1 71 ? -4.599 1.448 23.435 1.00 93.94 71 GLU A O 1
ATOM 586 N N . ARG A 1 72 ? -4.530 2.028 21.270 1.00 91.25 72 ARG A N 1
ATOM 587 C CA . ARG A 1 72 ? -5.919 2.498 21.220 1.00 91.25 72 ARG A CA 1
ATOM 588 C C . ARG A 1 72 ? -6.927 1.371 21.451 1.00 91.25 72 ARG A C 1
ATOM 590 O O . ARG A 1 72 ? -7.944 1.582 22.104 1.00 91.25 72 ARG A O 1
ATOM 597 N N . TRP A 1 73 ? -6.667 0.179 20.930 1.00 93.94 73 TRP A N 1
ATOM 598 C CA . TRP A 1 73 ? -7.529 -0.977 21.174 1.00 93.94 73 TRP A CA 1
ATOM 599 C C . TRP A 1 73 ? -7.500 -1.381 22.650 1.00 93.94 73 TRP A C 1
ATOM 601 O O . TRP A 1 73 ? -8.550 -1.603 23.247 1.00 93.94 73 TRP A O 1
ATOM 611 N N . SER A 1 74 ? -6.312 -1.386 23.259 1.00 94.25 74 SER A N 1
ATOM 612 C CA . SER A 1 74 ? -6.127 -1.657 24.686 1.00 94.25 74 SER A CA 1
ATOM 613 C C . SER A 1 74 ? -6.890 -0.656 25.561 1.00 94.25 74 SER A C 1
ATOM 615 O O . SER A 1 74 ? -7.608 -1.056 26.477 1.00 94.25 74 SER A O 1
ATOM 617 N N . THR A 1 75 ? -6.826 0.645 25.254 1.00 93.12 75 THR A N 1
ATOM 618 C CA . THR A 1 75 ? -7.569 1.662 26.020 1.00 93.12 75 THR A CA 1
ATOM 619 C C . THR A 1 75 ? -9.084 1.509 25.896 1.00 93.12 75 THR A C 1
ATOM 621 O O . THR A 1 75 ? -9.783 1.651 26.899 1.00 93.12 75 THR A O 1
ATOM 624 N N . LEU A 1 76 ? -9.603 1.163 24.714 1.00 91.25 76 LEU A N 1
ATOM 625 C CA . LEU A 1 76 ? -11.034 0.907 24.510 1.00 91.25 76 LEU A CA 1
ATOM 626 C C . LEU A 1 76 ? -11.527 -0.295 25.321 1.00 91.25 76 LEU A C 1
ATOM 628 O O . LEU A 1 76 ? -12.532 -0.181 26.029 1.00 91.25 76 LEU A O 1
ATOM 632 N N . ILE A 1 77 ? -10.784 -1.404 25.288 1.00 92.00 77 ILE A N 1
ATOM 633 C CA . ILE A 1 77 ? -11.089 -2.605 26.078 1.00 92.00 77 ILE A CA 1
ATOM 634 C C . ILE A 1 77 ? -11.106 -2.260 27.573 1.00 92.00 77 ILE A C 1
ATOM 636 O O . ILE A 1 77 ? -12.086 -2.551 28.259 1.00 92.00 77 ILE A O 1
ATOM 640 N N . ASN A 1 78 ? -10.082 -1.553 28.060 1.00 93.44 78 ASN A N 1
ATOM 641 C CA . ASN A 1 78 ? -9.983 -1.154 29.467 1.00 93.44 78 ASN A CA 1
ATOM 642 C C . ASN A 1 78 ? -11.065 -0.144 29.892 1.00 93.44 78 ASN A C 1
ATOM 644 O O . ASN A 1 78 ? -11.388 -0.052 31.072 1.00 93.44 78 ASN A O 1
ATOM 648 N N . SER A 1 79 ? -11.646 0.602 28.947 1.00 92.94 79 SER A N 1
ATOM 649 C CA . SER A 1 79 ? -12.743 1.547 29.204 1.00 92.94 79 SER A CA 1
ATOM 650 C C . SER A 1 79 ? -14.133 0.898 29.278 1.00 92.94 79 SER A C 1
ATOM 652 O O . SER A 1 79 ? -15.126 1.601 29.468 1.00 92.94 79 SER A O 1
ATOM 654 N N . GLY A 1 80 ? -14.229 -0.426 29.103 1.00 91.00 80 GLY A N 1
ATOM 655 C CA . GLY A 1 80 ? -15.502 -1.153 29.115 1.00 91.00 80 GLY A CA 1
ATOM 656 C C . GLY A 1 80 ? -16.337 -0.976 27.841 1.00 91.00 80 GLY A C 1
ATOM 657 O O . GLY A 1 80 ? -17.525 -1.291 27.847 1.00 91.00 80 GLY A O 1
ATOM 658 N N . LYS A 1 81 ? -15.736 -0.482 26.748 1.00 83.94 81 LYS A N 1
ATOM 659 C CA . LYS A 1 81 ? -16.376 -0.310 25.430 1.00 83.94 81 LYS A CA 1
ATOM 660 C C . LYS A 1 81 ? -15.605 -1.094 24.357 1.00 83.94 81 LYS A C 1
ATOM 662 O O . LYS A 1 81 ? -14.870 -0.489 23.578 1.00 83.94 81 LYS A O 1
ATOM 667 N N . PRO A 1 82 ? -15.731 -2.433 24.321 1.00 82.94 82 PRO A N 1
ATOM 668 C CA . PRO A 1 82 ? -14.899 -3.281 23.468 1.00 82.94 82 PRO A CA 1
ATOM 669 C C . PRO A 1 82 ? -15.368 -3.347 22.006 1.00 82.94 82 PRO A C 1
ATOM 671 O O . PRO A 1 82 ? -14.712 -3.988 21.189 1.00 82.94 82 PRO A O 1
ATOM 674 N N . GLU A 1 83 ? -16.493 -2.717 21.657 1.00 90.12 83 GLU A N 1
ATOM 675 C CA . GLU A 1 83 ? -16.988 -2.701 20.281 1.00 90.12 83 GLU A CA 1
ATOM 676 C C . GLU A 1 83 ? -16.183 -1.726 19.418 1.00 90.12 83 GLU A C 1
ATOM 678 O O . GLU A 1 83 ? -16.098 -0.527 19.694 1.00 90.12 83 GLU A O 1
ATOM 683 N N . MET A 1 84 ? -15.609 -2.247 18.334 1.00 89.38 84 MET A N 1
ATOM 684 C CA . MET A 1 84 ? -14.943 -1.442 17.320 1.00 89.38 84 MET A CA 1
ATOM 685 C C . MET A 1 84 ? -15.113 -2.034 15.925 1.00 89.38 84 MET A C 1
ATOM 687 O O . MET A 1 84 ? -15.243 -3.241 15.741 1.00 89.38 84 MET A O 1
ATOM 691 N N . ASP A 1 85 ? -15.015 -1.156 14.937 1.00 91.75 85 ASP A N 1
ATOM 692 C CA . ASP A 1 85 ? -14.934 -1.511 13.528 1.00 91.75 85 ASP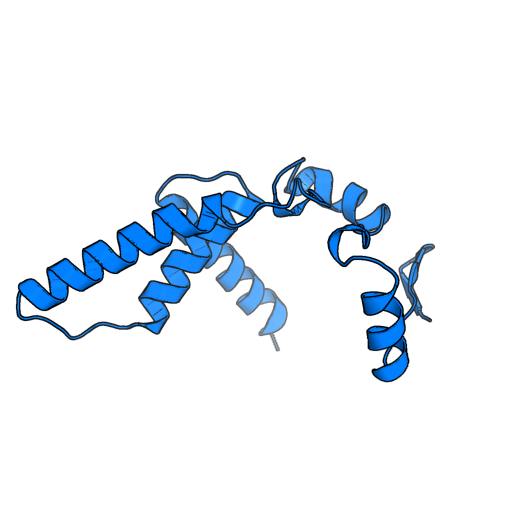 A CA 1
ATOM 693 C C . ASP A 1 85 ? -13.470 -1.797 13.152 1.00 91.75 85 ASP A C 1
ATOM 695 O O . ASP A 1 85 ? -12.671 -0.882 12.924 1.00 91.75 85 ASP A O 1
ATOM 699 N N . VAL A 1 86 ? -13.111 -3.082 13.139 1.00 92.25 86 VAL A N 1
ATOM 700 C CA . VAL A 1 86 ? -11.742 -3.550 12.871 1.00 92.25 86 VAL A CA 1
ATOM 701 C C . VAL A 1 86 ? -11.299 -3.214 11.445 1.00 92.25 86 VAL A C 1
ATOM 703 O O . VAL A 1 86 ? -10.144 -2.838 11.234 1.00 92.25 86 VAL A O 1
ATOM 706 N N . GLU A 1 87 ? -12.200 -3.305 10.464 1.00 90.69 87 GLU A N 1
ATOM 707 C CA . GLU A 1 87 ? -11.884 -3.013 9.064 1.00 90.69 87 GLU A CA 1
ATOM 708 C C . GLU A 1 87 ? -11.500 -1.544 8.887 1.00 90.69 87 GLU A C 1
ATOM 710 O O . GLU A 1 87 ? -10.493 -1.232 8.238 1.00 90.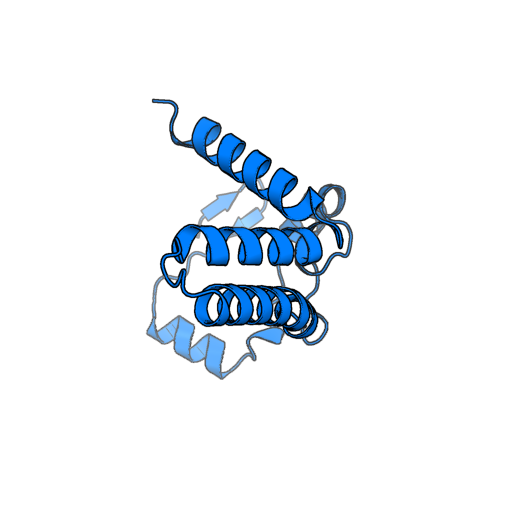69 87 GLU A O 1
ATOM 715 N N . ARG A 1 88 ? -12.258 -0.634 9.509 1.00 88.19 88 ARG A N 1
ATOM 716 C CA . ARG A 1 88 ? -11.961 0.800 9.476 1.00 88.19 88 ARG A CA 1
ATOM 717 C C . ARG A 1 88 ? -10.631 1.126 10.149 1.00 88.19 88 ARG A C 1
ATOM 719 O O . ARG A 1 88 ? -9.863 1.927 9.615 1.00 88.19 88 ARG A O 1
ATOM 726 N N . GLU A 1 89 ? -10.331 0.514 11.294 1.00 89.50 89 GLU A N 1
ATOM 727 C CA . GLU A 1 89 ? -9.063 0.731 12.005 1.00 89.50 89 GLU A CA 1
ATOM 728 C C . GLU A 1 89 ? -7.858 0.238 11.183 1.00 89.50 89 GLU A C 1
ATOM 730 O O . GLU A 1 89 ? -6.898 0.990 10.982 1.00 89.50 89 GLU A O 1
ATOM 735 N N . ILE A 1 90 ? -7.935 -0.974 10.621 1.00 90.94 90 ILE A N 1
ATOM 736 C CA . ILE A 1 90 ? -6.880 -1.539 9.763 1.00 90.94 90 ILE A CA 1
ATOM 737 C C . ILE A 1 90 ? -6.727 -0.729 8.471 1.00 90.94 90 ILE A C 1
ATOM 739 O O . ILE A 1 90 ? -5.599 -0.450 8.048 1.00 90.94 90 ILE A O 1
ATOM 743 N N . SER A 1 91 ? -7.833 -0.309 7.854 1.00 87.31 91 SER A N 1
ATOM 744 C CA . SER A 1 91 ? -7.812 0.548 6.663 1.00 87.31 91 SER A CA 1
ATOM 745 C C . SER A 1 91 ? -7.135 1.887 6.956 1.00 87.31 91 SER A C 1
ATOM 747 O O . SER A 1 91 ? -6.253 2.308 6.208 1.00 87.31 91 SER A O 1
ATOM 749 N N . GLY A 1 92 ? -7.468 2.526 8.082 1.00 86.38 92 GLY A N 1
ATOM 750 C CA . GLY A 1 92 ? -6.845 3.778 8.509 1.00 86.38 92 GLY A CA 1
ATOM 751 C C . GLY A 1 92 ? -5.347 3.635 8.801 1.00 86.38 92 GLY A C 1
ATOM 752 O O . GLY A 1 92 ? -4.548 4.482 8.388 1.00 86.38 92 GLY A O 1
ATOM 753 N N . MET A 1 93 ? -4.938 2.550 9.467 1.00 89.62 93 MET A N 1
ATOM 754 C CA . MET A 1 93 ? -3.526 2.216 9.688 1.00 89.62 93 MET A CA 1
ATOM 755 C C . MET A 1 93 ? -2.785 2.020 8.358 1.00 89.62 93 MET A C 1
ATOM 757 O O . MET A 1 93 ? -1.715 2.596 8.148 1.00 89.62 93 MET A O 1
ATOM 761 N N . THR A 1 94 ? -3.372 1.253 7.439 1.00 87.50 94 THR A N 1
ATOM 762 C CA . THR A 1 94 ? -2.803 0.975 6.115 1.00 87.50 94 THR A CA 1
ATOM 763 C C . THR A 1 94 ? -2.659 2.254 5.294 1.00 87.50 94 THR A C 1
ATOM 765 O O . THR A 1 94 ? -1.604 2.484 4.703 1.00 87.50 94 THR A O 1
ATOM 768 N N . GLY A 1 95 ? -3.652 3.148 5.333 1.00 85.56 95 GLY A N 1
ATOM 769 C CA . GLY A 1 95 ? -3.577 4.467 4.703 1.00 85.56 95 GLY A CA 1
ATOM 770 C C . GLY A 1 95 ? -2.401 5.303 5.218 1.00 85.56 95 GLY A C 1
ATOM 771 O O . GLY A 1 95 ? -1.660 5.884 4.423 1.00 85.56 95 GLY A O 1
ATOM 772 N N . LYS A 1 96 ? -2.145 5.299 6.535 1.00 86.06 96 LYS A N 1
ATOM 773 C CA . LYS A 1 96 ? -0.971 5.969 7.129 1.00 86.06 96 LYS A CA 1
ATOM 774 C C . LYS A 1 96 ? 0.349 5.351 6.655 1.00 86.06 96 LYS A C 1
ATOM 776 O O . LYS A 1 96 ? 1.279 6.093 6.341 1.00 86.06 96 LYS A O 1
ATOM 781 N N . ILE A 1 97 ? 0.443 4.021 6.582 1.00 87.31 97 ILE A N 1
ATOM 782 C CA . ILE A 1 97 ? 1.642 3.316 6.092 1.00 87.31 97 ILE A CA 1
ATOM 783 C C . ILE A 1 97 ? 1.908 3.667 4.626 1.00 87.31 97 ILE A C 1
ATOM 785 O O . ILE A 1 97 ? 3.030 4.044 4.286 1.00 87.31 97 ILE A O 1
ATOM 789 N N . ILE A 1 98 ? 0.878 3.609 3.776 1.00 85.81 98 ILE A N 1
ATOM 790 C CA . ILE A 1 98 ? 0.976 3.968 2.358 1.00 85.81 98 ILE A CA 1
ATOM 791 C C . ILE A 1 98 ? 1.432 5.418 2.230 1.00 85.81 98 ILE A C 1
ATOM 793 O O . ILE A 1 98 ? 2.448 5.664 1.596 1.00 85.81 98 ILE A O 1
ATOM 797 N N . ALA A 1 99 ? 0.774 6.366 2.901 1.00 86.06 99 ALA A N 1
ATOM 798 C CA . ALA A 1 99 ? 1.129 7.780 2.813 1.00 86.06 99 ALA A CA 1
ATOM 799 C C . ALA A 1 99 ? 2.580 8.072 3.242 1.00 86.06 99 ALA A C 1
ATOM 801 O O . ALA A 1 99 ? 3.255 8.920 2.648 1.00 86.06 99 ALA A O 1
ATOM 802 N N . ARG A 1 100 ? 3.098 7.343 4.239 1.00 87.00 100 ARG A N 1
ATOM 803 C CA . ARG A 1 100 ? 4.515 7.405 4.626 1.00 87.00 100 ARG A CA 1
ATOM 804 C C . ARG A 1 100 ? 5.425 6.820 3.552 1.00 87.00 100 ARG A C 1
ATOM 806 O O . ARG A 1 100 ? 6.404 7.464 3.186 1.00 87.00 100 ARG A O 1
ATOM 813 N N . ALA A 1 101 ? 5.099 5.637 3.039 1.00 86.25 101 ALA A N 1
ATOM 814 C CA . ALA A 1 101 ? 5.904 4.927 2.048 1.00 86.25 101 ALA A CA 1
ATOM 815 C C . ALA A 1 101 ? 5.958 5.649 0.693 1.00 86.25 101 ALA A C 1
ATOM 817 O O . ALA A 1 101 ? 7.007 5.689 0.049 1.00 86.25 101 ALA A O 1
ATOM 818 N N . THR A 1 102 ? 4.834 6.214 0.251 1.00 85.00 102 THR A N 1
ATOM 819 C CA . THR A 1 102 ? 4.672 6.804 -1.082 1.00 85.00 102 THR A CA 1
ATOM 820 C C . THR A 1 102 ? 5.007 8.287 -1.103 1.00 85.00 102 THR A C 1
ATOM 822 O O . THR A 1 102 ? 5.651 8.741 -2.043 1.00 85.00 102 THR A O 1
ATOM 825 N N . PHE A 1 103 ? 4.611 9.042 -0.072 1.00 84.31 103 PHE A N 1
ATOM 826 C CA . PHE A 1 103 ? 4.710 10.507 -0.060 1.00 84.31 103 PHE A CA 1
ATOM 827 C C . PHE A 1 103 ? 5.621 11.050 1.052 1.00 84.31 103 PHE A C 1
ATOM 829 O O . PHE A 1 103 ? 6.062 12.197 0.978 1.00 84.31 103 PHE A O 1
ATOM 836 N N . GLY A 1 104 ? 5.974 10.234 2.051 1.00 84.00 104 GLY A N 1
ATOM 837 C CA . GLY A 1 104 ? 6.769 10.663 3.208 1.00 84.00 104 GLY A CA 1
ATOM 838 C C . GLY A 1 104 ? 5.959 11.404 4.279 1.00 84.00 104 GLY A C 1
ATOM 839 O O . GLY A 1 104 ? 6.537 12.125 5.090 1.00 84.00 104 GLY A O 1
ATOM 840 N N . LEU A 1 105 ? 4.631 11.255 4.294 1.00 83.06 105 LEU A N 1
ATOM 841 C CA . LEU A 1 105 ? 3.737 11.971 5.212 1.00 83.06 105 LEU A CA 1
ATOM 842 C C . LEU A 1 105 ? 3.676 11.277 6.578 1.00 83.06 105 LEU A C 1
ATOM 844 O O . LEU A 1 105 ? 3.133 10.186 6.691 1.00 83.06 105 LEU A O 1
ATOM 848 N N . ARG A 1 106 ? 4.221 11.892 7.635 1.00 72.94 106 ARG A N 1
ATOM 849 C CA . ARG A 1 106 ? 4.283 11.282 8.985 1.00 72.94 106 ARG A CA 1
ATOM 850 C C . ARG A 1 106 ? 3.080 11.610 9.880 1.00 72.94 106 ARG A C 1
ATOM 852 O O . ARG A 1 106 ? 2.905 10.968 10.913 1.00 72.94 106 ARG A O 1
ATOM 859 N N . ASN A 1 107 ? 2.273 12.589 9.484 1.00 67.75 107 ASN A N 1
ATOM 860 C CA . ASN A 1 107 ? 1.172 13.174 10.246 1.00 67.75 107 ASN A CA 1
ATOM 861 C C . ASN A 1 107 ? -0.205 12.632 9.821 1.00 67.75 107 ASN A C 1
ATOM 863 O O . ASN A 1 107 ? -0.338 11.851 8.880 1.00 67.75 107 ASN A O 1
ATOM 867 N N . GLU A 1 108 ? -1.240 13.056 10.545 1.00 65.75 108 GLU A N 1
ATOM 868 C CA . GLU A 1 108 ? -2.624 12.567 10.431 1.00 65.75 108 GLU A CA 1
ATOM 869 C C . GLU A 1 108 ? -3.238 12.765 9.038 1.00 65.75 108 GLU A C 1
ATOM 871 O O . GLU A 1 108 ? -4.137 12.032 8.647 1.00 65.75 108 GLU A O 1
ATOM 876 N N . LYS A 1 109 ? -2.664 13.668 8.234 1.00 68.38 109 LYS A N 1
ATOM 877 C CA . LYS A 1 109 ? -3.030 13.904 6.829 1.00 68.38 109 LYS A CA 1
ATOM 878 C C . LYS A 1 109 ? -2.823 12.688 5.917 1.00 68.38 109 LYS A C 1
ATOM 880 O O . LYS A 1 109 ? -3.320 12.677 4.795 1.00 68.38 109 LYS A O 1
ATOM 885 N N . GLY A 1 110 ? -2.095 11.662 6.367 1.00 70.25 110 GLY A N 1
ATOM 886 C CA . GLY A 1 110 ? -1.891 10.440 5.588 1.00 70.25 110 GLY A CA 1
ATOM 887 C C . GLY A 1 110 ? -3.192 9.700 5.258 1.00 70.25 110 GLY A C 1
ATOM 888 O O . GLY A 1 110 ? -3.340 9.215 4.138 1.00 70.25 110 GLY A O 1
ATOM 889 N N . SER A 1 111 ? -4.157 9.666 6.185 1.00 71.69 111 SER A N 1
ATOM 890 C CA . SER A 1 111 ? -5.471 9.067 5.912 1.00 71.69 111 SER A CA 1
ATOM 891 C C . SER A 1 111 ? -6.265 9.888 4.898 1.00 71.69 111 SER A C 1
ATOM 893 O O . SER A 1 111 ? -6.877 9.310 4.013 1.00 71.69 111 SER A O 1
ATOM 895 N N . GLU A 1 112 ? -6.188 11.221 4.946 1.00 80.12 112 GLU A N 1
ATOM 896 C CA . GLU A 1 112 ? -6.862 12.100 3.980 1.00 80.12 112 GLU A CA 1
ATOM 897 C C . GLU A 1 112 ? -6.378 11.854 2.542 1.00 80.12 112 GLU A C 1
ATOM 899 O O . GLU A 1 112 ? -7.180 11.788 1.612 1.00 80.12 112 GLU A O 1
ATOM 904 N N . VAL A 1 113 ? -5.067 11.677 2.346 1.00 78.00 113 VAL A N 1
ATOM 905 C CA . VAL A 1 113 ? -4.506 11.346 1.026 1.00 78.00 113 VAL A CA 1
ATOM 906 C C . VAL A 1 113 ? -4.999 9.986 0.546 1.00 78.00 113 VAL A C 1
ATOM 908 O O . VAL A 1 113 ? -5.366 9.850 -0.619 1.00 78.00 113 VAL A O 1
ATOM 911 N N . PHE A 1 114 ? -5.030 8.990 1.430 1.00 76.75 114 PHE A N 1
ATOM 912 C CA . PHE A 1 114 ? -5.543 7.668 1.090 1.00 76.75 114 PHE A CA 1
ATOM 913 C C . PHE A 1 114 ? -7.027 7.710 0.703 1.00 76.75 114 PHE A C 1
ATOM 915 O O . PHE A 1 114 ? -7.389 7.160 -0.334 1.00 76.75 114 PHE A O 1
ATOM 922 N N . GLU A 1 115 ? -7.863 8.426 1.458 1.00 81.38 115 GLU A N 1
ATOM 923 C CA . GLU A 1 115 ? -9.283 8.591 1.131 1.00 81.38 115 GLU A CA 1
ATOM 924 C C . GLU A 1 115 ? -9.481 9.312 -0.207 1.00 81.38 115 GLU A C 1
ATOM 926 O O . GLU A 1 115 ? -10.289 8.878 -1.025 1.00 81.38 115 GLU A O 1
ATOM 931 N N . LYS A 1 116 ? -8.692 10.356 -0.502 1.00 85.12 116 LYS A N 1
ATOM 932 C CA . LYS A 1 116 ? -8.731 11.028 -1.813 1.00 85.12 116 LYS A CA 1
ATOM 933 C C . LYS A 1 116 ? -8.323 10.097 -2.957 1.00 85.12 116 LYS A C 1
ATOM 935 O O . LYS A 1 116 ? -8.955 10.121 -4.010 1.00 85.12 116 LYS A O 1
ATOM 940 N N . LEU A 1 117 ? -7.294 9.270 -2.765 1.00 81.69 117 LEU A N 1
ATOM 941 C CA . LEU A 1 117 ? -6.871 8.279 -3.761 1.00 81.69 117 LEU A CA 1
ATOM 942 C C . LEU A 1 117 ? -7.932 7.193 -3.969 1.00 81.69 117 LEU A C 1
ATOM 944 O O . LEU A 1 117 ? -8.209 6.830 -5.109 1.00 81.69 117 LEU A O 1
ATOM 948 N N . ARG A 1 118 ? -8.557 6.711 -2.890 1.00 82.50 118 ARG A N 1
ATOM 949 C CA . ARG A 1 118 ? -9.649 5.733 -2.942 1.00 82.50 118 ARG A CA 1
ATOM 950 C C . ARG A 1 118 ? -10.873 6.311 -3.650 1.00 82.50 118 ARG A C 1
ATOM 952 O O . ARG A 1 118 ? -11.428 5.648 -4.520 1.00 82.50 118 ARG A O 1
ATOM 959 N N . ALA A 1 119 ? -11.255 7.549 -3.335 1.00 87.12 119 ALA A N 1
ATOM 960 C CA . ALA A 1 119 ? -12.342 8.249 -4.013 1.00 87.12 119 ALA A CA 1
ATOM 961 C C . ALA A 1 119 ? -12.051 8.414 -5.511 1.00 87.12 119 ALA A C 1
ATOM 963 O O . ALA A 1 119 ? -12.902 8.109 -6.338 1.00 87.12 119 ALA A O 1
ATOM 964 N N . MET A 1 120 ? -10.829 8.814 -5.875 1.00 85.56 120 MET A N 1
ATOM 965 C CA . MET A 1 120 ? -10.414 8.922 -7.276 1.00 85.56 120 MET A CA 1
ATOM 966 C C . MET A 1 120 ? -10.468 7.570 -7.997 1.00 85.56 120 MET A C 1
ATOM 968 O O . MET A 1 120 ? -10.999 7.497 -9.100 1.00 85.56 120 MET A O 1
ATOM 972 N N . GLN A 1 121 ? -9.957 6.501 -7.378 1.00 84.00 121 GLN A N 1
ATOM 973 C CA . GLN A 1 121 ? -10.043 5.147 -7.925 1.00 84.00 121 GLN A CA 1
ATOM 974 C C . GLN A 1 121 ? -11.506 4.737 -8.135 1.00 84.00 121 GLN A C 1
ATOM 976 O O . GLN A 1 121 ? -11.857 4.255 -9.206 1.00 84.00 121 GLN A O 1
ATOM 981 N N . PHE A 1 122 ? -12.363 4.950 -7.136 1.00 86.50 122 PHE A N 1
ATOM 982 C CA . PHE A 1 122 ? -13.782 4.635 -7.237 1.00 86.50 122 PHE A CA 1
ATOM 983 C C . PHE A 1 122 ? -14.422 5.379 -8.414 1.00 86.50 122 PHE A C 1
ATOM 985 O O . PHE A 1 122 ? -15.059 4.753 -9.251 1.00 86.50 122 PHE A O 1
ATOM 992 N N . THR A 1 123 ? -14.193 6.686 -8.540 1.00 90.88 123 THR A N 1
ATOM 993 C CA . THR A 1 123 ? -14.745 7.487 -9.641 1.00 90.88 123 THR A CA 1
ATOM 994 C C . THR A 1 123 ? -14.238 7.035 -11.011 1.00 90.88 123 THR A C 1
ATOM 996 O O . THR A 1 123 ? -15.029 6.934 -11.939 1.00 90.88 123 THR A O 1
ATOM 999 N N . LEU A 1 124 ? -12.938 6.748 -11.149 1.00 80.88 124 LEU A N 1
ATOM 1000 C CA . LEU A 1 124 ? -12.331 6.369 -12.432 1.00 80.88 124 LEU A CA 1
ATOM 1001 C C . LEU A 1 124 ? -12.739 4.974 -12.918 1.00 80.88 124 LEU A C 1
ATOM 1003 O O . LEU A 1 124 ? -12.726 4.732 -14.121 1.00 80.88 124 LEU A O 1
ATOM 1007 N N . PHE A 1 125 ? -13.046 4.053 -12.002 1.00 81.62 125 PHE A N 1
ATOM 1008 C CA . PHE A 1 125 ? -13.292 2.649 -12.339 1.00 81.62 125 PHE A CA 1
ATOM 1009 C C . PHE A 1 125 ? -14.738 2.190 -12.092 1.00 81.62 125 PHE A C 1
ATOM 1011 O O . PHE A 1 125 ? -15.074 1.084 -12.503 1.00 81.62 125 PHE A O 1
ATOM 1018 N N . ASN A 1 126 ? -15.593 3.026 -11.486 1.00 72.25 126 ASN A N 1
ATOM 1019 C CA . ASN A 1 126 ? -17.025 2.743 -11.294 1.00 72.25 126 ASN A CA 1
ATOM 1020 C C . ASN A 1 126 ? -17.968 3.691 -12.053 1.00 72.25 126 ASN A C 1
ATOM 1022 O O . ASN A 1 126 ? -19.178 3.636 -11.837 1.00 72.25 126 ASN A O 1
ATOM 1026 N N . SER A 1 127 ? -17.462 4.546 -12.945 1.00 54.62 127 SER A N 1
ATOM 1027 C CA . SER A 1 127 ? -18.311 5.243 -13.915 1.00 54.62 127 SER A CA 1
ATOM 1028 C C . SER A 1 127 ? -18.638 4.298 -15.081 1.00 54.62 127 SER A C 1
ATOM 1030 O O . SER A 1 127 ? -17.831 4.158 -16.002 1.00 54.62 127 SER A O 1
ATOM 1032 N N . ASN A 1 128 ? -19.794 3.636 -15.009 1.00 45.91 128 ASN A N 1
ATOM 1033 C CA . ASN A 1 128 ? -20.501 3.080 -16.167 1.00 45.91 128 ASN A CA 1
ATOM 1034 C C . ASN A 1 128 ? -21.539 4.090 -16.655 1.00 45.91 128 ASN A C 1
ATOM 1036 O O . ASN A 1 128 ? -22.258 4.630 -15.783 1.00 45.91 128 ASN A O 1
#

Foldseek 3Di:
DDDDPPDDDDDDDDVVVVVVVCVVAPPQNPADDPVCLVVCCVPQPCFLVNDTHPSVDLPVLLVPLVVVLVVVCVVCVVVVNNDDDPVVSVLQSVLSSCCCRRPVDNDSCSSVVVVVVVVVVCVVPVDD

Radius of gyration: 19.24 Å; chains: 1; bounding box: 38×38×58 Å